Protein AF-A0ABD0RHZ5-F1 (afdb_monomer_lite)

Sequence (94 aa):
IWNIATNKLTFLNSFKMKMSIILGVIHMTFGVTLSLFNHLYFKKPLNIFLGFIPEIVFMISLFGYLVLLIFYKWLAYDANSSKEAPSLLIAFIN

Structure (mmCIF, N/CA/C/O backbone):
data_AF-A0ABD0RHZ5-F1
#
_entry.id   AF-A0ABD0RHZ5-F1
#
loop_
_atom_site.group_PDB
_atom_site.id
_atom_site.type_symbol
_atom_site.label_atom_id
_atom_site.label_alt_id
_atom_site.label_comp_id
_atom_site.label_asym_id
_atom_site.label_entity_id
_atom_site.label_seq_id
_atom_site.pdbx_PDB_ins_code
_atom_site.Cartn_x
_atom_site.Cartn_y
_atom_site.Cartn_z
_atom_site.occupancy
_atom_site.B_iso_or_equiv
_atom_site.auth_seq_id
_atom_site.auth_comp_id
_atom_site.auth_asym_id
_atom_site.auth_atom_id
_atom_site.pdbx_PDB_model_num
ATOM 1 N N . ILE A 1 1 ? 26.829 1.608 -12.781 1.00 63.53 1 ILE A N 1
ATOM 2 C CA . ILE A 1 1 ? 26.173 1.194 -14.047 1.00 63.53 1 ILE A CA 1
ATOM 3 C C . ILE A 1 1 ? 24.981 2.101 -14.403 1.00 63.53 1 ILE A C 1
ATOM 5 O O . ILE A 1 1 ? 25.093 2.839 -15.370 1.00 63.53 1 ILE A O 1
ATOM 9 N N . TRP A 1 2 ? 23.895 2.166 -13.616 1.00 65.12 2 TRP A N 1
ATOM 10 C CA . TRP A 1 2 ? 22.688 2.944 -13.980 1.00 65.12 2 TRP A CA 1
ATOM 11 C C . TRP A 1 2 ? 22.849 4.471 -14.052 1.00 65.12 2 TRP A C 1
ATOM 13 O O . TRP A 1 2 ? 22.111 5.120 -14.782 1.00 65.12 2 TRP A O 1
ATOM 23 N N . ASN A 1 3 ? 23.827 5.063 -13.358 1.00 67.25 3 ASN A N 1
ATOM 24 C CA . ASN A 1 3 ? 24.077 6.509 -13.446 1.00 67.25 3 ASN A CA 1
ATOM 25 C C . ASN A 1 3 ? 24.555 6.954 -14.851 1.00 67.25 3 ASN A C 1
ATOM 27 O O . ASN A 1 3 ? 24.323 8.094 -15.253 1.00 67.25 3 ASN A O 1
ATOM 31 N N . ILE A 1 4 ? 25.169 6.029 -15.602 1.00 74.25 4 ILE A N 1
ATOM 32 C CA . ILE A 1 4 ? 25.802 6.249 -16.916 1.00 74.25 4 ILE A CA 1
ATOM 33 C C . ILE A 1 4 ? 24.853 5.851 -18.071 1.00 74.25 4 ILE A C 1
ATOM 35 O O . ILE A 1 4 ? 25.079 6.216 -19.217 1.00 74.25 4 ILE A O 1
ATOM 39 N N . ALA A 1 5 ? 23.757 5.135 -17.789 1.00 72.25 5 ALA A N 1
ATOM 40 C CA . ALA A 1 5 ? 22.829 4.652 -18.811 1.00 72.25 5 ALA A CA 1
ATOM 41 C C . ALA A 1 5 ? 21.902 5.763 -19.345 1.00 72.25 5 ALA A C 1
ATOM 43 O O . ALA A 1 5 ? 21.301 6.512 -18.573 1.00 72.25 5 ALA A O 1
ATOM 44 N N . THR A 1 6 ? 21.704 5.814 -20.664 1.00 73.06 6 THR A N 1
ATOM 45 C CA . THR A 1 6 ? 20.764 6.731 -21.342 1.00 73.06 6 THR A CA 1
ATOM 46 C C . THR A 1 6 ? 19.304 6.465 -20.958 1.00 73.06 6 THR A C 1
ATO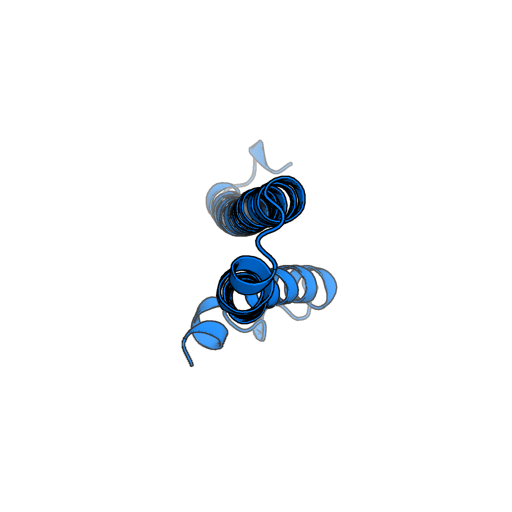M 48 O O . THR A 1 6 ? 18.539 7.403 -20.754 1.00 73.06 6 THR A O 1
ATOM 51 N N . ASN A 1 7 ? 18.936 5.200 -20.727 1.00 76.56 7 ASN A N 1
ATOM 52 C CA . ASN A 1 7 ? 17.574 4.791 -20.345 1.00 76.56 7 ASN A CA 1
ATOM 53 C C . ASN A 1 7 ? 17.309 4.826 -18.825 1.00 76.56 7 ASN A C 1
ATOM 55 O O . ASN A 1 7 ? 16.281 4.323 -18.358 1.00 76.56 7 ASN A O 1
ATOM 59 N N . LYS A 1 8 ? 18.217 5.416 -18.029 1.00 75.75 8 LYS A N 1
ATOM 60 C CA . LYS A 1 8 ? 18.111 5.436 -16.558 1.00 75.75 8 LYS A CA 1
ATOM 61 C C . LYS A 1 8 ? 16.829 6.095 -16.061 1.00 75.75 8 LYS A C 1
ATOM 63 O O . LYS A 1 8 ? 16.254 5.636 -15.080 1.00 75.75 8 LYS A O 1
ATOM 68 N N . LEU A 1 9 ? 16.383 7.157 -16.734 1.00 76.44 9 LEU A N 1
ATOM 69 C CA . LEU A 1 9 ? 15.230 7.940 -16.298 1.00 76.44 9 LEU A CA 1
ATOM 70 C C . LEU A 1 9 ? 13.943 7.119 -16.403 1.00 76.44 9 LEU A C 1
ATOM 72 O O . LEU A 1 9 ? 13.184 7.048 -15.444 1.00 76.44 9 LEU A O 1
ATOM 76 N N . THR A 1 10 ? 13.733 6.444 -17.532 1.00 76.44 10 THR A N 1
ATOM 77 C CA . THR A 1 10 ? 12.524 5.652 -17.796 1.00 76.44 10 THR A CA 1
ATOM 78 C C . THR A 1 10 ? 12.419 4.440 -16.871 1.00 76.44 10 THR A C 1
ATOM 80 O O . THR A 1 10 ? 11.344 4.163 -16.328 1.00 76.44 10 THR A O 1
ATOM 83 N N . PHE A 1 11 ? 13.543 3.754 -16.626 1.00 77.00 11 PHE A N 1
ATOM 84 C CA . PHE A 1 11 ? 13.597 2.639 -15.679 1.00 77.00 11 PHE A CA 1
ATOM 85 C C . PHE A 1 11 ? 13.353 3.106 -14.237 1.00 77.00 11 PHE A C 1
ATOM 87 O O . PHE A 1 11 ? 12.469 2.581 -13.558 1.00 77.00 11 PHE A O 1
ATOM 94 N N . LEU A 1 12 ? 14.077 4.136 -13.781 1.00 81.00 12 LEU A N 1
ATOM 95 C CA . LEU A 1 12 ? 13.935 4.654 -12.418 1.00 81.00 12 LEU A CA 1
ATOM 96 C C . LEU A 1 12 ? 12.552 5.250 -12.162 1.00 81.00 12 LEU A C 1
ATOM 98 O O . LEU A 1 12 ? 12.036 5.087 -11.063 1.00 81.00 12 LEU A O 1
ATOM 102 N N . ASN A 1 13 ? 11.938 5.916 -13.140 1.00 81.00 13 ASN A N 1
ATOM 103 C CA . ASN A 1 13 ? 10.606 6.494 -12.973 1.00 81.00 13 ASN A CA 1
ATOM 104 C C . ASN A 1 13 ? 9.541 5.396 -12.811 1.00 81.00 13 ASN A C 1
ATOM 106 O O . ASN A 1 13 ? 8.764 5.410 -11.857 1.00 81.00 13 ASN A O 1
ATOM 110 N N . SER A 1 14 ? 9.586 4.373 -13.671 1.00 81.12 14 SER A N 1
ATOM 111 C CA . SER A 1 14 ? 8.689 3.213 -13.570 1.00 81.12 14 SER A CA 1
ATOM 112 C C . SER A 1 14 ? 8.871 2.453 -12.252 1.00 81.12 14 SER A C 1
ATOM 114 O O . SER A 1 14 ? 7.897 1.996 -11.652 1.00 81.12 14 SER A O 1
ATOM 116 N N . PHE A 1 15 ? 10.115 2.327 -11.781 1.00 83.62 15 PHE A N 1
ATOM 117 C CA . PHE A 1 15 ? 10.421 1.711 -10.493 1.00 83.62 15 PHE A CA 1
ATOM 118 C C . PHE A 1 15 ? 9.908 2.553 -9.316 1.00 83.62 15 PHE A C 1
ATOM 120 O O . PHE A 1 15 ? 9.224 2.026 -8.439 1.00 83.62 15 PHE A O 1
ATOM 127 N N . LYS A 1 16 ? 10.168 3.866 -9.318 1.00 84.62 16 LYS A N 1
ATOM 128 C CA . LYS A 1 16 ? 9.722 4.792 -8.265 1.00 84.62 16 LYS A CA 1
ATOM 129 C C . LYS A 1 16 ? 8.205 4.823 -8.128 1.00 84.62 16 LYS A C 1
ATOM 131 O O . LYS A 1 16 ? 7.714 4.796 -7.005 1.00 84.62 16 LYS A O 1
ATOM 136 N N . MET A 1 17 ? 7.469 4.818 -9.239 1.00 87.50 17 MET A N 1
ATOM 137 C CA . MET A 1 17 ? 6.006 4.783 -9.210 1.00 87.50 17 MET A CA 1
ATOM 138 C C . MET A 1 17 ? 5.488 3.518 -8.507 1.00 87.50 17 MET A C 1
ATOM 140 O O . MET A 1 17 ? 4.687 3.615 -7.581 1.00 87.50 17 MET A O 1
ATOM 144 N N . LYS A 1 18 ? 5.994 2.335 -8.882 1.00 87.12 18 LYS A N 1
ATOM 145 C CA . LYS A 1 18 ? 5.600 1.058 -8.260 1.00 87.12 18 LYS A CA 1
ATOM 146 C C . LYS A 1 18 ? 5.966 0.998 -6.776 1.00 87.12 18 LYS A C 1
ATOM 148 O O . LYS A 1 18 ? 5.138 0.602 -5.963 1.00 87.12 18 LYS A O 1
ATOM 153 N N . MET A 1 19 ? 7.168 1.447 -6.416 1.00 87.38 19 MET A N 1
ATOM 154 C CA . MET A 1 19 ? 7.602 1.515 -5.017 1.00 87.38 19 MET A CA 1
ATOM 155 C C . MET A 1 19 ? 6.747 2.477 -4.189 1.00 87.38 19 MET A C 1
ATOM 157 O O . MET A 1 19 ? 6.390 2.152 -3.060 1.00 87.38 19 MET A O 1
ATOM 161 N N . SER A 1 20 ? 6.379 3.632 -4.749 1.00 90.81 20 SER A N 1
ATOM 162 C CA . SER A 1 20 ? 5.506 4.598 -4.077 1.00 90.81 20 SER A CA 1
ATOM 163 C C . SER A 1 20 ? 4.123 4.017 -3.797 1.00 90.81 20 SER A C 1
ATOM 165 O O . SER A 1 20 ? 3.565 4.278 -2.735 1.00 90.81 20 SER A O 1
ATOM 167 N N . ILE A 1 21 ? 3.576 3.221 -4.721 1.00 90.69 21 ILE A N 1
ATOM 168 C CA . ILE A 1 21 ? 2.291 2.541 -4.522 1.00 90.69 21 ILE A CA 1
ATOM 169 C C . ILE A 1 21 ? 2.408 1.542 -3.366 1.00 90.69 21 ILE A C 1
ATOM 171 O O . ILE A 1 21 ? 1.604 1.595 -2.441 1.00 90.69 21 ILE A O 1
ATOM 175 N N . ILE A 1 22 ? 3.439 0.689 -3.367 1.00 90.50 22 ILE A N 1
ATOM 176 C CA . ILE A 1 22 ? 3.650 -0.311 -2.307 1.00 90.50 22 ILE A CA 1
ATOM 177 C C . ILE A 1 22 ? 3.775 0.363 -0.934 1.00 90.50 22 ILE A C 1
ATOM 179 O O . ILE A 1 22 ? 3.078 -0.016 0.007 1.00 90.50 22 ILE A O 1
ATOM 183 N N . LEU A 1 23 ? 4.621 1.392 -0.821 1.00 92.56 23 LEU A N 1
ATOM 184 C CA . LEU A 1 23 ? 4.800 2.131 0.431 1.00 92.56 23 LEU A CA 1
ATOM 185 C C . LEU A 1 23 ? 3.510 2.830 0.878 1.00 92.56 23 LEU A C 1
ATOM 187 O O . LEU A 1 23 ? 3.186 2.805 2.064 1.00 92.56 23 LEU A O 1
ATOM 191 N N . GLY A 1 24 ? 2.756 3.407 -0.060 1.00 93.62 24 GLY A N 1
ATOM 192 C CA . GLY A 1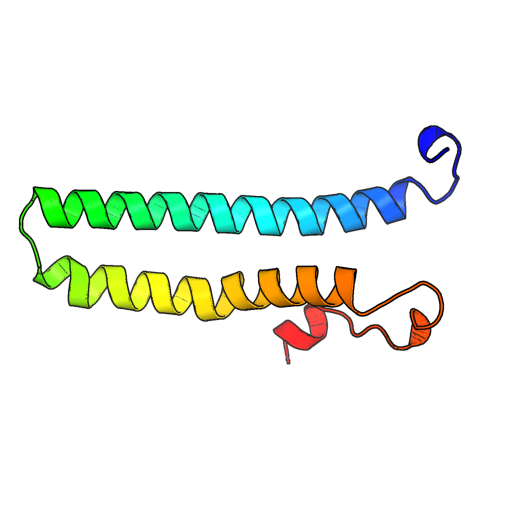 24 ? 1.471 4.040 0.224 1.00 93.62 24 GLY A CA 1
ATOM 193 C C . GLY A 1 24 ? 0.451 3.061 0.806 1.00 93.62 24 GLY A C 1
ATOM 194 O O . GLY A 1 24 ? -0.170 3.365 1.822 1.00 93.62 24 GLY A O 1
ATOM 195 N N . VAL A 1 25 ? 0.313 1.870 0.217 1.00 93.06 25 VAL A N 1
ATOM 196 C CA . VAL A 1 25 ? -0.629 0.841 0.696 1.00 93.06 25 VAL A CA 1
ATOM 197 C C . VAL A 1 25 ? -0.239 0.328 2.081 1.00 93.06 25 VAL A C 1
ATOM 199 O O . VAL A 1 25 ? -1.103 0.195 2.947 1.00 93.06 25 VAL A O 1
ATOM 202 N N . ILE A 1 26 ? 1.054 0.105 2.333 1.00 92.50 26 ILE A N 1
ATOM 203 C CA . ILE A 1 26 ? 1.543 -0.290 3.664 1.00 92.50 26 ILE A CA 1
ATOM 204 C C . ILE A 1 26 ? 1.211 0.795 4.697 1.00 92.50 26 ILE A C 1
ATOM 206 O O . ILE A 1 26 ? 0.673 0.488 5.761 1.00 92.50 26 ILE A O 1
ATOM 210 N N . HIS A 1 27 ? 1.478 2.062 4.373 1.00 94.69 27 HIS A N 1
ATOM 211 C CA . HIS A 1 27 ? 1.205 3.185 5.268 1.00 94.69 27 HIS A CA 1
ATOM 212 C C . HIS A 1 27 ? -0.297 3.348 5.564 1.00 94.69 27 HIS A C 1
ATOM 214 O O . HIS A 1 27 ? -0.684 3.534 6.717 1.00 94.69 27 HIS A O 1
ATOM 220 N N . MET A 1 28 ? -1.157 3.216 4.549 1.00 92.94 28 MET A N 1
ATOM 221 C CA . MET A 1 28 ? -2.613 3.245 4.730 1.00 92.94 28 MET A CA 1
ATOM 222 C C . MET A 1 28 ? -3.105 2.064 5.582 1.00 92.94 28 MET A C 1
ATOM 224 O O . MET A 1 28 ? -3.872 2.268 6.521 1.00 92.94 28 MET A O 1
ATOM 228 N N . THR A 1 29 ? -2.607 0.847 5.332 1.00 91.94 29 THR A N 1
ATOM 229 C CA . THR A 1 29 ? -2.959 -0.353 6.122 1.00 91.94 29 THR A CA 1
ATOM 230 C C . THR A 1 29 ? -2.565 -0.198 7.587 1.00 91.94 29 THR A C 1
ATOM 232 O O . THR A 1 29 ? -3.327 -0.568 8.484 1.00 91.94 29 THR A O 1
ATOM 235 N N . PHE A 1 30 ? -1.397 0.389 7.847 1.00 93.44 30 PHE A N 1
ATOM 236 C CA . PHE A 1 30 ? -0.952 0.693 9.201 1.00 93.44 30 PHE A CA 1
ATOM 237 C C . PHE A 1 30 ? -1.912 1.659 9.914 1.00 93.44 30 PHE A C 1
ATOM 239 O O . PHE A 1 3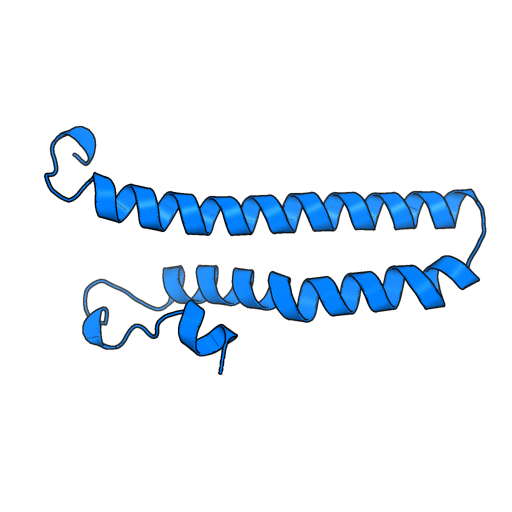0 ? -2.314 1.391 11.046 1.00 93.44 30 PHE A O 1
ATOM 246 N N . GLY A 1 31 ? -2.356 2.722 9.235 1.00 93.25 31 GLY A N 1
ATOM 247 C CA . GLY A 1 31 ? -3.340 3.667 9.778 1.00 93.25 31 GLY A CA 1
ATOM 248 C C . GLY A 1 31 ? -4.670 3.006 10.159 1.00 93.25 31 GLY A C 1
ATOM 249 O O . GLY A 1 31 ? -5.171 3.216 11.265 1.00 93.25 31 GLY A O 1
ATOM 250 N N . VAL A 1 32 ? -5.203 2.140 9.293 1.00 91.31 32 VAL A N 1
ATOM 251 C CA . VAL A 1 32 ? -6.434 1.377 9.571 1.00 91.31 32 VAL A CA 1
ATOM 252 C C . VAL A 1 32 ? -6.215 0.373 10.714 1.00 91.31 32 VAL A C 1
ATOM 254 O O . VAL A 1 32 ? -7.070 0.193 11.573 1.00 91.31 32 VAL A O 1
ATOM 257 N N . THR A 1 33 ? -5.033 -0.231 10.825 1.00 90.50 33 THR A N 1
ATOM 258 C CA . THR A 1 33 ? -4.718 -1.127 11.955 1.00 90.50 33 THR A CA 1
ATOM 259 C C . THR A 1 33 ? -4.705 -0.370 13.291 1.00 90.50 33 THR A C 1
ATOM 261 O O . THR A 1 33 ? -5.190 -0.881 14.301 1.00 90.50 33 THR A O 1
ATOM 264 N N . LEU A 1 34 ? -4.224 0.878 13.316 1.00 91.31 34 LEU A N 1
ATOM 265 C CA . LEU A 1 34 ? -4.311 1.736 14.504 1.00 91.31 34 LEU A CA 1
ATOM 266 C C . LEU A 1 34 ? -5.763 2.076 14.879 1.00 91.31 34 LEU A C 1
ATOM 268 O O . LEU A 1 34 ? -6.078 2.145 16.071 1.00 91.31 34 LEU A O 1
ATOM 272 N N . SER A 1 35 ? -6.665 2.235 13.903 1.00 87.81 35 SER A N 1
ATOM 273 C CA . SER A 1 35 ? -8.089 2.461 14.191 1.00 87.81 35 SER A CA 1
ATOM 274 C C . SER A 1 35 ? -8.735 1.244 14.873 1.00 87.81 35 SER A C 1
ATOM 276 O O . SER A 1 35 ? -9.522 1.419 15.808 1.00 87.81 35 SER A O 1
ATOM 278 N N . LEU A 1 36 ? -8.325 0.016 14.528 1.00 88.81 36 LEU A N 1
ATOM 279 C CA . LEU A 1 36 ? -8.741 -1.198 15.244 1.00 88.81 36 LEU A CA 1
ATOM 280 C C . LEU A 1 36 ? -8.333 -1.164 16.719 1.00 88.81 36 LEU A C 1
ATOM 282 O O . LEU A 1 36 ? -9.172 -1.399 17.591 1.00 88.81 36 LEU A O 1
ATOM 286 N N . PHE A 1 37 ? -7.066 -0.847 17.009 1.00 89.50 37 PHE A N 1
ATOM 287 C CA . PHE A 1 37 ? -6.586 -0.724 18.390 1.00 89.50 37 PHE A CA 1
ATOM 288 C C . PHE A 1 37 ? -7.382 0.326 19.172 1.00 89.50 37 PHE A C 1
ATOM 290 O O . PHE A 1 37 ? -7.720 0.105 20.337 1.00 89.50 37 PHE A O 1
ATOM 297 N N . ASN A 1 38 ? -7.764 1.423 18.515 1.00 89.94 38 ASN A N 1
ATOM 298 C CA . ASN A 1 38 ? -8.613 2.449 19.106 1.00 89.94 38 ASN A CA 1
ATOM 299 C C . ASN A 1 38 ? -10.011 1.907 19.467 1.00 89.94 38 ASN A C 1
ATOM 301 O O . ASN A 1 38 ? -10.493 2.083 20.587 1.00 89.94 38 ASN A O 1
ATOM 305 N N . HIS A 1 39 ? -10.667 1.190 18.551 1.00 86.81 39 HIS A N 1
ATOM 306 C CA . HIS A 1 39 ? -11.990 0.609 18.806 1.00 86.81 39 HIS A CA 1
ATOM 307 C C . HIS A 1 39 ? -11.977 -0.493 19.874 1.00 86.81 39 HIS A C 1
ATOM 309 O O . HIS A 1 39 ? -12.941 -0.604 20.642 1.00 86.81 39 HIS A O 1
ATOM 315 N N . LEU A 1 40 ? -10.886 -1.261 19.955 1.00 86.69 40 LEU A N 1
ATOM 316 C CA . LEU A 1 40 ? -10.657 -2.243 21.015 1.00 86.69 40 LEU A CA 1
ATOM 317 C C . LEU A 1 40 ? -10.508 -1.563 22.382 1.00 86.69 40 LEU A C 1
ATOM 319 O O . LEU A 1 40 ? -11.166 -1.977 23.337 1.00 86.69 40 LEU A O 1
ATOM 323 N N . TYR A 1 41 ? -9.714 -0.490 22.468 1.00 88.75 41 TYR A N 1
ATOM 324 C CA . TYR A 1 41 ? -9.522 0.272 23.706 1.00 88.75 41 TYR A CA 1
ATOM 325 C C . TYR A 1 41 ? -10.835 0.883 24.220 1.00 88.75 41 TYR A C 1
ATOM 327 O O . TYR A 1 41 ? -11.190 0.716 25.387 1.00 88.75 41 TYR A O 1
ATOM 335 N N . PHE A 1 42 ? -11.609 1.517 23.334 1.00 89.31 42 PHE A N 1
ATOM 336 C CA . PHE A 1 42 ? -12.899 2.126 23.679 1.00 89.31 42 PHE A CA 1
ATOM 337 C C . PHE A 1 42 ? -14.054 1.118 23.829 1.00 89.31 42 PHE A C 1
ATOM 339 O O . PHE A 1 42 ? -15.187 1.536 24.076 1.00 89.31 42 PHE A O 1
ATOM 346 N N . LYS A 1 43 ? -13.791 -0.193 23.695 1.00 84.50 43 LYS A N 1
ATOM 347 C CA . LYS A 1 43 ? -14.774 -1.287 23.815 1.00 84.50 43 LYS A CA 1
ATOM 348 C C . LYS A 1 43 ? -16.033 -1.066 22.965 1.00 84.50 43 LYS A C 1
ATOM 350 O O . LYS A 1 43 ? -17.150 -1.304 23.423 1.00 84.50 43 LYS A O 1
ATOM 355 N N . LYS A 1 44 ? -15.864 -0.617 21.716 1.00 81.56 44 LYS A N 1
ATOM 356 C CA . LYS A 1 44 ? -16.968 -0.417 20.756 1.00 81.56 44 LYS A CA 1
ATOM 357 C C . LYS A 1 44 ? -16.951 -1.509 19.677 1.00 81.56 44 LYS A C 1
ATOM 359 O O . LYS A 1 44 ? -16.529 -1.232 18.555 1.00 81.56 44 LYS A O 1
ATOM 364 N N . PRO A 1 45 ? -17.417 -2.741 19.974 1.00 77.69 45 PRO A N 1
ATOM 365 C CA . PRO A 1 45 ? -17.340 -3.863 19.034 1.00 77.69 45 PRO A CA 1
ATOM 366 C C . PRO A 1 45 ? -18.168 -3.633 17.762 1.00 77.69 45 PRO A C 1
ATOM 368 O O . PRO A 1 45 ? -17.772 -4.081 16.693 1.00 77.69 45 PRO A O 1
ATOM 371 N N . LEU A 1 46 ? -19.269 -2.874 17.844 1.00 82.81 46 LEU A N 1
ATOM 372 C CA . LEU A 1 46 ? -20.090 -2.526 16.678 1.00 82.81 46 LEU A CA 1
ATOM 373 C C . LEU A 1 46 ? -19.289 -1.772 15.606 1.00 82.81 46 LEU A C 1
ATOM 375 O O . LEU A 1 46 ? -19.406 -2.081 14.425 1.00 82.81 46 LEU A O 1
ATOM 379 N N . ASN A 1 47 ? -18.411 -0.849 16.006 1.00 83.69 47 ASN A N 1
ATOM 380 C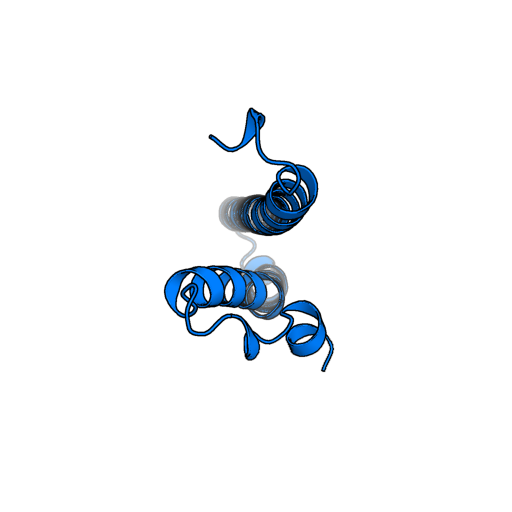 CA . ASN A 1 47 ? -17.588 -0.087 15.063 1.00 83.69 47 ASN A CA 1
ATOM 381 C C . ASN A 1 47 ? -16.510 -0.957 14.399 1.00 83.69 47 ASN A C 1
ATOM 383 O O . ASN A 1 47 ? -16.085 -0.666 13.284 1.00 83.69 47 ASN A O 1
ATOM 387 N N . ILE A 1 48 ? -16.092 -2.043 15.056 1.00 85.19 48 ILE A N 1
ATOM 388 C CA . ILE A 1 48 ? -15.144 -3.002 14.483 1.00 85.19 48 ILE A CA 1
ATOM 389 C C . ILE A 1 48 ? -15.830 -3.791 13.364 1.00 85.19 48 ILE A C 1
ATOM 391 O O . ILE A 1 48 ? -15.321 -3.841 12.248 1.00 85.19 48 ILE A O 1
ATOM 395 N N . PHE A 1 49 ? -17.008 -4.361 13.636 1.00 86.50 49 PHE A N 1
ATOM 396 C CA . PHE A 1 49 ? -17.712 -5.192 12.656 1.00 86.50 49 PHE A CA 1
ATOM 397 C C . PHE A 1 49 ? -18.301 -4.393 11.490 1.00 86.50 49 PHE A C 1
ATOM 399 O O . PHE A 1 49 ? -18.189 -4.828 10.348 1.00 86.50 49 PHE A O 1
ATOM 406 N N . LEU A 1 50 ? -18.914 -3.236 11.757 1.00 88.06 50 LEU A N 1
ATOM 407 C CA . LEU A 1 50 ? -19.580 -2.435 10.721 1.00 88.06 50 LEU A CA 1
ATOM 408 C C . LEU A 1 50 ? -18.671 -1.396 10.047 1.00 88.06 50 LEU A C 1
ATOM 410 O O . LEU A 1 50 ? -19.030 -0.904 8.983 1.00 88.06 50 LEU A O 1
ATOM 414 N N . GLY A 1 51 ? -17.530 -1.045 10.647 1.00 86.50 51 GLY A N 1
ATOM 415 C CA . GLY A 1 51 ? -16.594 -0.051 10.107 1.00 86.50 51 GLY A CA 1
ATOM 416 C C . GLY A 1 51 ? -15.278 -0.676 9.659 1.00 86.50 51 GLY A C 1
ATOM 417 O O . GLY A 1 51 ? -14.995 -0.750 8.467 1.00 86.50 51 GLY A O 1
ATOM 418 N N . PHE A 1 52 ? -14.494 -1.184 10.612 1.00 89.44 52 PHE A N 1
ATOM 419 C CA . PHE A 1 52 ? -13.139 -1.675 10.336 1.00 89.44 52 PHE A CA 1
ATOM 420 C C . PHE A 1 52 ? -13.103 -2.866 9.364 1.00 89.44 52 PHE A C 1
ATOM 422 O O . PHE A 1 52 ? -12.277 -2.886 8.454 1.00 89.44 52 PHE A O 1
ATOM 429 N N . ILE A 1 53 ? -13.988 -3.857 9.530 1.00 89.94 53 ILE A N 1
ATOM 430 C CA . ILE A 1 53 ? -14.025 -5.035 8.645 1.00 89.94 53 ILE A CA 1
ATOM 431 C C . ILE A 1 53 ? -14.316 -4.652 7.183 1.00 89.94 53 ILE A C 1
ATOM 433 O O . ILE A 1 53 ? -13.522 -5.029 6.319 1.00 89.94 53 ILE A O 1
ATOM 437 N N . PRO A 1 54 ? -15.398 -3.922 6.851 1.00 91.75 54 PRO A N 1
ATOM 438 C CA . PRO A 1 54 ? -15.634 -3.539 5.460 1.00 91.75 54 PRO A CA 1
ATOM 439 C C . PRO A 1 54 ? -14.529 -2.628 4.911 1.00 91.75 54 PRO A C 1
ATOM 441 O O . PRO A 1 54 ? -14.143 -2.787 3.752 1.00 91.75 54 PRO A O 1
ATOM 444 N N . GLU A 1 55 ? -13.966 -1.739 5.736 1.00 91.50 55 GLU A N 1
ATOM 445 C CA . GLU A 1 55 ? -12.861 -0.860 5.340 1.00 91.50 55 GLU A CA 1
ATOM 446 C C . GLU A 1 55 ? -11.600 -1.654 4.960 1.00 91.50 55 GLU A C 1
ATOM 448 O O . GLU A 1 55 ? -11.066 -1.470 3.865 1.00 91.50 55 GLU A O 1
ATOM 453 N N . ILE A 1 56 ? -11.152 -2.598 5.798 1.00 91.56 56 ILE A N 1
ATOM 454 C CA . ILE A 1 56 ? -9.949 -3.394 5.510 1.00 91.56 56 ILE A CA 1
ATOM 455 C C . ILE A 1 56 ? -10.164 -4.354 4.330 1.00 91.56 56 ILE A C 1
ATOM 457 O O . ILE A 1 56 ? -9.261 -4.525 3.510 1.00 91.56 56 ILE A O 1
ATOM 461 N N . VAL A 1 57 ? -11.359 -4.941 4.190 1.00 92.88 57 VAL A N 1
ATOM 462 C CA . VAL A 1 57 ? -11.694 -5.843 3.072 1.00 92.88 57 VAL A CA 1
ATOM 463 C C . VAL A 1 57 ? -11.676 -5.092 1.742 1.00 92.88 57 VAL A C 1
ATOM 465 O O . VAL A 1 57 ? -11.072 -5.563 0.774 1.00 92.88 57 VAL A O 1
ATOM 468 N N . PHE A 1 58 ? -12.281 -3.906 1.681 1.00 92.25 58 PHE A N 1
ATOM 469 C CA . PHE A 1 58 ?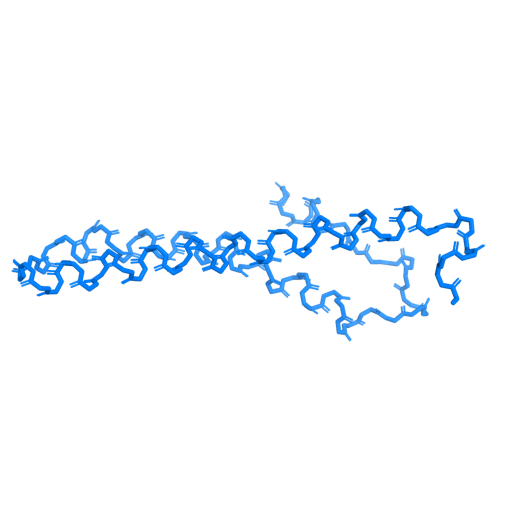 -12.260 -3.073 0.479 1.00 92.25 58 PHE A CA 1
ATOM 470 C C . PHE A 1 58 ? -10.832 -2.654 0.108 1.00 92.25 58 PHE A C 1
ATOM 472 O O . PHE A 1 58 ? -10.408 -2.752 -1.044 1.00 92.25 58 PHE A O 1
ATOM 479 N N . MET A 1 59 ? -10.052 -2.243 1.104 1.00 90.75 59 MET A N 1
ATOM 480 C CA . MET A 1 59 ? -8.711 -1.718 0.879 1.00 90.75 59 MET A CA 1
ATOM 481 C C . MET A 1 59 ? -7.728 -2.824 0.446 1.00 90.75 59 MET A C 1
ATOM 483 O O . MET A 1 59 ? -6.960 -2.631 -0.500 1.00 90.75 59 MET A O 1
ATOM 487 N N . ILE A 1 60 ? -7.809 -4.022 1.038 1.00 90.06 60 ILE A N 1
ATOM 488 C CA . ILE A 1 60 ? -6.999 -5.185 0.632 1.00 90.06 60 ILE A CA 1
ATOM 489 C C . ILE A 1 60 ? -7.436 -5.730 -0.736 1.00 90.06 60 ILE A C 1
ATOM 491 O O . ILE A 1 60 ? -6.577 -6.071 -1.550 1.00 90.06 60 ILE A O 1
ATOM 495 N N . SER A 1 61 ? -8.740 -5.800 -1.020 1.00 90.44 61 SER A N 1
ATOM 496 C CA . SER A 1 61 ? -9.232 -6.349 -2.295 1.00 90.44 61 SER A CA 1
ATOM 497 C C . SER A 1 61 ? -8.828 -5.509 -3.507 1.00 90.44 61 SER A C 1
ATOM 499 O O . SER A 1 61 ? -8.474 -6.079 -4.534 1.00 90.44 61 SER A O 1
ATOM 501 N N . LEU A 1 62 ? -8.807 -4.179 -3.392 1.00 87.25 62 LEU A N 1
ATOM 502 C CA . LEU A 1 62 ? -8.375 -3.307 -4.487 1.00 87.25 62 LEU A CA 1
ATOM 503 C C . LEU A 1 62 ? -6.862 -3.084 -4.481 1.00 87.25 62 LEU A C 1
ATOM 505 O O . LEU A 1 62 ? -6.152 -3.445 -5.422 1.00 87.25 62 LEU A O 1
ATOM 509 N N . PHE A 1 63 ? -6.346 -2.483 -3.411 1.00 88.38 63 PHE A N 1
ATOM 510 C CA . PHE A 1 63 ? -4.960 -2.027 -3.376 1.00 88.38 63 PHE A CA 1
ATOM 511 C C . PHE A 1 63 ? -3.988 -3.141 -2.992 1.00 88.38 63 PHE A C 1
ATOM 513 O O . PHE A 1 63 ? -2.876 -3.191 -3.520 1.00 88.38 63 PHE A O 1
ATOM 520 N N . GLY A 1 64 ? -4.405 -4.068 -2.127 1.00 88.88 64 G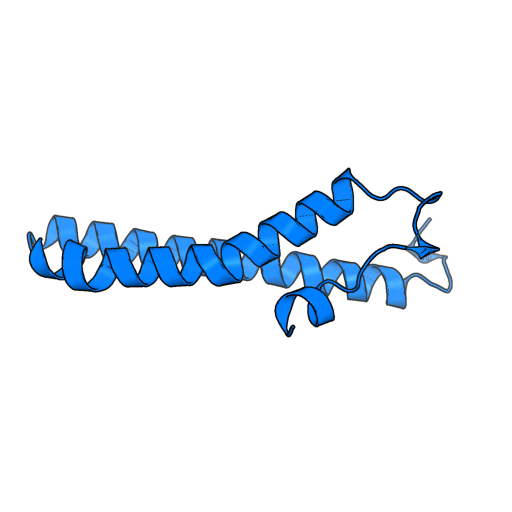LY A N 1
ATOM 521 C CA . GLY A 1 64 ? -3.620 -5.266 -1.822 1.00 88.88 64 GLY A CA 1
ATOM 522 C C . GLY A 1 64 ? -3.437 -6.156 -3.054 1.00 88.88 64 GLY A C 1
ATOM 523 O O . GLY A 1 64 ? -2.315 -6.575 -3.342 1.00 88.88 64 GLY A O 1
ATOM 524 N N . TYR A 1 65 ? -4.496 -6.361 -3.844 1.00 87.38 65 TYR A N 1
ATOM 525 C CA . TYR A 1 65 ? -4.413 -7.080 -5.120 1.00 87.38 65 TYR A CA 1
ATOM 526 C C . TYR A 1 65 ? -3.449 -6.405 -6.108 1.00 87.38 65 TYR A C 1
ATOM 528 O O . TYR A 1 65 ? -2.585 -7.071 -6.681 1.00 87.38 65 TYR A O 1
ATOM 536 N N . LEU A 1 66 ? -3.509 -5.075 -6.244 1.00 86.88 66 LEU A N 1
ATOM 537 C CA . LEU A 1 66 ? -2.575 -4.321 -7.087 1.00 86.88 66 LEU A CA 1
ATOM 538 C C . LEU A 1 66 ? -1.110 -4.525 -6.657 1.00 86.88 66 LEU A C 1
ATOM 540 O O . LEU A 1 66 ? -0.236 -4.727 -7.503 1.00 86.88 66 LEU A O 1
ATOM 544 N N . VAL A 1 67 ? -0.834 -4.500 -5.350 1.00 89.00 67 VAL A N 1
ATOM 545 C CA . VAL A 1 67 ? 0.510 -4.752 -4.806 1.00 89.00 67 VAL A CA 1
ATOM 546 C C . VAL A 1 67 ? 0.970 -6.181 -5.111 1.00 89.00 67 VAL A C 1
ATOM 548 O O . VAL A 1 67 ? 2.102 -6.366 -5.568 1.00 89.00 67 VAL A O 1
ATOM 551 N N . LEU A 1 68 ? 0.099 -7.181 -4.943 1.00 87.25 68 LEU A N 1
ATOM 552 C CA . LEU A 1 68 ? 0.400 -8.572 -5.300 1.00 87.25 68 LEU A CA 1
ATOM 553 C C . LEU A 1 68 ? 0.729 -8.723 -6.790 1.00 87.25 68 LEU A C 1
ATOM 555 O O . LEU A 1 68 ? 1.705 -9.393 -7.125 1.00 87.25 68 LEU A O 1
ATOM 559 N N . LEU A 1 69 ? -0.005 -8.054 -7.683 1.00 85.50 69 LEU A N 1
ATOM 560 C CA . LEU A 1 69 ? 0.292 -8.061 -9.118 1.00 85.50 69 LEU A CA 1
ATOM 561 C C . LEU A 1 69 ? 1.651 -7.423 -9.448 1.00 85.50 69 LEU A C 1
ATOM 563 O O . LEU A 1 69 ? 2.344 -7.895 -10.352 1.00 85.50 69 LEU A O 1
ATOM 567 N N . ILE A 1 70 ? 2.061 -6.371 -8.727 1.00 86.62 70 ILE A N 1
ATOM 568 C CA . ILE A 1 70 ? 3.389 -5.757 -8.899 1.00 86.62 70 ILE A CA 1
ATOM 569 C C . ILE A 1 70 ? 4.491 -6.759 -8.535 1.00 86.62 70 ILE A C 1
ATOM 571 O O . ILE A 1 70 ? 5.424 -6.936 -9.324 1.00 86.62 70 ILE A O 1
ATOM 575 N N . PHE A 1 71 ? 4.370 -7.432 -7.387 1.00 85.75 71 PHE A N 1
ATOM 576 C CA . PHE A 1 71 ? 5.332 -8.453 -6.960 1.00 85.75 71 PHE A CA 1
ATOM 577 C C . PHE A 1 71 ? 5.336 -9.666 -7.889 1.00 85.75 71 PHE A C 1
ATOM 579 O O . PHE A 1 71 ? 6.406 -10.107 -8.305 1.00 85.75 71 PHE A O 1
ATOM 586 N N . TYR A 1 72 ? 4.161 -10.158 -8.283 1.00 84.06 72 TYR A N 1
ATOM 587 C CA . TYR A 1 72 ? 4.039 -11.253 -9.241 1.00 84.06 72 TYR A CA 1
ATOM 588 C C . TYR A 1 72 ? 4.721 -10.906 -10.565 1.00 84.06 72 TYR A C 1
ATOM 590 O O . TYR A 1 72 ? 5.513 -11.689 -11.079 1.00 84.06 72 TYR A O 1
ATOM 598 N N . LYS A 1 73 ? 4.502 -9.693 -11.086 1.00 79.62 73 LYS A N 1
ATOM 599 C CA . LYS A 1 73 ? 5.159 -9.238 -12.315 1.00 79.62 73 LYS A CA 1
ATOM 600 C C . LYS A 1 73 ? 6.684 -9.166 -12.176 1.00 79.62 73 LYS A C 1
ATOM 602 O O . LYS A 1 73 ? 7.373 -9.435 -13.152 1.00 79.62 73 LYS A O 1
ATOM 607 N N . TRP A 1 74 ? 7.209 -8.802 -11.005 1.00 81.12 74 TRP A N 1
ATOM 608 C CA . TRP A 1 74 ? 8.655 -8.796 -10.747 1.00 81.12 74 TRP A CA 1
ATOM 609 C C . TRP A 1 74 ? 9.267 -10.193 -10.623 1.00 81.12 74 TRP A C 1
ATOM 611 O O . TRP A 1 74 ? 10.429 -10.351 -10.976 1.00 81.12 74 TRP A O 1
ATOM 621 N N . LEU A 1 75 ? 8.513 -11.181 -10.139 1.00 78.88 75 LEU A N 1
ATOM 622 C CA . LEU A 1 75 ? 9.000 -12.552 -9.954 1.00 78.88 75 LEU A CA 1
ATOM 623 C C . LEU A 1 75 ? 8.806 -13.435 -11.197 1.00 78.88 75 LEU A C 1
ATOM 625 O O . LEU A 1 75 ? 9.621 -14.316 -11.446 1.00 78.88 75 LEU A O 1
ATOM 629 N N . ALA A 1 76 ? 7.729 -13.226 -11.959 1.00 72.06 76 ALA A N 1
ATOM 630 C CA . ALA A 1 76 ? 7.324 -14.115 -13.050 1.00 72.06 76 ALA A CA 1
ATOM 631 C C . ALA A 1 76 ? 7.855 -13.710 -14.438 1.00 72.06 76 ALA A C 1
ATOM 633 O O . ALA A 1 76 ? 7.921 -14.557 -15.326 1.00 72.06 76 ALA A O 1
ATOM 634 N N . TYR A 1 77 ? 8.213 -12.438 -14.659 1.00 67.12 77 TYR A N 1
ATOM 635 C CA . TYR A 1 77 ? 8.646 -11.952 -15.975 1.00 67.12 77 TYR A CA 1
ATOM 636 C C . TYR A 1 77 ? 10.131 -11.591 -15.979 1.00 67.12 77 TYR A C 1
ATOM 638 O O . TYR A 1 77 ? 10.536 -10.583 -15.403 1.00 67.12 77 TYR A O 1
ATOM 646 N N . ASP A 1 78 ? 10.917 -12.392 -16.698 1.00 59.69 78 ASP A N 1
ATOM 647 C CA . ASP A 1 78 ? 12.336 -12.145 -16.968 1.00 59.69 78 ASP A CA 1
ATOM 648 C C . ASP A 1 78 ? 12.536 -11.470 -18.349 1.00 59.69 78 ASP A C 1
ATOM 650 O O . ASP A 1 78 ? 11.581 -11.275 -19.117 1.00 59.69 78 ASP A O 1
ATOM 654 N N . ALA A 1 79 ? 13.773 -11.108 -18.703 1.00 57.62 79 ALA A N 1
ATOM 655 C CA . ALA A 1 79 ? 14.118 -10.397 -19.942 1.00 57.62 79 ALA A CA 1
ATOM 656 C C . ALA A 1 79 ? 13.611 -11.107 -21.219 1.00 57.62 79 ALA A C 1
ATOM 658 O O . ALA A 1 79 ? 13.306 -10.449 -22.215 1.00 57.62 79 ALA A O 1
ATOM 659 N N . ASN A 1 80 ? 13.432 -12.429 -21.160 1.00 56.06 80 ASN A N 1
ATOM 660 C CA . ASN A 1 80 ? 12.966 -13.261 -22.272 1.00 56.06 80 ASN A CA 1
ATOM 661 C C . ASN A 1 80 ? 11.445 -13.188 -22.522 1.00 56.06 80 ASN A C 1
ATOM 663 O O . ASN A 1 80 ? 11.007 -13.452 -23.639 1.00 56.06 80 ASN A O 1
ATOM 667 N N . SER A 1 81 ? 10.648 -12.758 -21.537 1.00 56.81 81 SER A N 1
ATOM 668 C CA . SER A 1 81 ? 9.171 -12.724 -21.609 1.00 56.81 81 SER A CA 1
ATOM 669 C C . SER A 1 81 ? 8.608 -11.296 -21.615 1.00 56.81 81 SER A C 1
ATOM 671 O O . SER A 1 81 ? 7.424 -11.064 -21.375 1.00 56.81 81 SER A O 1
ATOM 673 N N . SER A 1 82 ? 9.457 -10.298 -21.883 1.00 55.38 82 SER A N 1
ATOM 674 C CA . SER A 1 82 ? 9.109 -8.875 -21.751 1.00 55.38 82 SER A CA 1
ATOM 675 C C . SER A 1 82 ? 8.084 -8.370 -22.780 1.00 55.38 82 SER A C 1
ATOM 677 O O . SER A 1 82 ? 7.443 -7.349 -22.538 1.00 55.38 82 SER A O 1
ATOM 679 N N . LYS A 1 83 ? 7.908 -9.067 -23.914 1.00 53.91 83 LYS A N 1
ATOM 680 C CA . LYS A 1 83 ? 6.973 -8.674 -24.989 1.00 53.91 83 LYS A CA 1
ATOM 681 C C . LYS A 1 83 ? 5.502 -8.944 -24.665 1.00 53.91 83 LYS A C 1
ATOM 683 O O . LYS A 1 83 ? 4.645 -8.248 -25.194 1.00 53.91 83 LYS A O 1
ATOM 688 N N . GLU A 1 84 ? 5.218 -9.904 -23.790 1.00 57.25 84 GLU A N 1
ATOM 689 C CA . GLU A 1 84 ? 3.847 -10.293 -23.423 1.00 57.25 84 GLU A CA 1
ATOM 690 C C . GLU A 1 84 ? 3.409 -9.707 -22.078 1.00 57.25 84 GLU A C 1
ATOM 692 O O . GLU A 1 84 ? 2.297 -9.955 -21.630 1.00 57.25 84 GLU A O 1
ATOM 697 N N . ALA A 1 85 ? 4.272 -8.924 -21.420 1.00 56.84 85 ALA A N 1
ATOM 698 C CA . ALA A 1 85 ? 4.046 -8.456 -20.063 1.00 56.84 85 ALA A CA 1
ATOM 699 C C . ALA A 1 85 ? 2.839 -7.497 -20.006 1.00 56.84 85 ALA A C 1
ATOM 701 O O . ALA A 1 85 ? 2.977 -6.321 -20.372 1.00 56.84 85 ALA A O 1
ATOM 702 N N . PRO A 1 86 ? 1.677 -7.936 -19.483 1.00 59.06 86 PRO A N 1
ATOM 703 C CA . PRO A 1 86 ? 0.457 -7.148 -19.534 1.00 59.06 86 PRO A CA 1
ATOM 704 C C . PRO A 1 86 ? 0.634 -5.856 -18.738 1.00 59.06 86 PRO A C 1
ATOM 706 O O . PRO A 1 86 ? 1.362 -5.795 -17.730 1.00 59.06 86 PRO A O 1
ATOM 709 N N . SER A 1 87 ? 0.013 -4.777 -19.213 1.00 65.31 87 SER A N 1
ATOM 710 C CA . SER A 1 87 ? 0.055 -3.516 -18.484 1.00 65.31 87 SER A CA 1
ATOM 711 C C . SER A 1 87 ? -0.806 -3.661 -17.224 1.00 65.31 87 SER A C 1
ATOM 713 O O . SER A 1 87 ? -1.994 -3.965 -17.295 1.00 65.31 87 SER A O 1
ATOM 715 N N . LEU A 1 88 ? -0.182 -3.462 -16.059 1.00 64.56 88 LEU A N 1
ATOM 716 C CA . LEU A 1 88 ? -0.847 -3.574 -14.755 1.00 64.56 88 LEU A CA 1
ATOM 717 C C . LEU A 1 88 ? -2.035 -2.610 -14.638 1.00 64.56 88 LEU A C 1
ATOM 719 O O . LEU A 1 88 ? -2.986 -2.885 -13.926 1.00 64.56 88 LEU A O 1
ATOM 723 N N . LEU A 1 89 ? -1.962 -1.487 -15.354 1.00 62.41 89 LEU A N 1
ATOM 724 C CA . LEU A 1 89 ? -2.969 -0.437 -15.353 1.00 62.41 89 LEU A CA 1
ATOM 725 C C . LEU A 1 89 ? -4.216 -0.868 -16.145 1.00 62.41 89 LEU A C 1
ATOM 727 O O . LEU A 1 89 ? -5.323 -0.738 -15.641 1.00 62.41 89 LEU A O 1
ATOM 731 N N . ILE A 1 90 ? -4.051 -1.464 -17.333 1.00 60.75 90 ILE A N 1
ATOM 732 C CA . ILE A 1 90 ? -5.184 -1.976 -18.129 1.00 60.75 90 ILE A CA 1
ATOM 733 C C . ILE A 1 90 ? -5.857 -3.159 -17.425 1.00 60.75 90 ILE A C 1
ATOM 735 O O . ILE A 1 90 ? -7.077 -3.203 -17.382 1.00 60.75 90 ILE A O 1
ATOM 739 N N . ALA A 1 91 ? -5.086 -4.063 -16.811 1.00 63.12 91 ALA A N 1
ATOM 740 C CA . ALA A 1 91 ? -5.637 -5.182 -16.038 1.00 63.12 91 ALA A CA 1
ATOM 741 C C . ALA A 1 91 ? -6.344 -4.760 -14.734 1.00 63.12 91 ALA A C 1
ATOM 743 O O . ALA A 1 91 ? -7.029 -5.569 -14.124 1.00 63.12 91 ALA A O 1
ATOM 744 N N . PHE A 1 92 ? -6.130 -3.526 -14.268 1.00 63.84 92 PHE A N 1
ATOM 745 C CA . PHE A 1 92 ? -6.824 -2.974 -13.104 1.00 63.84 92 PHE A CA 1
ATOM 746 C C . PHE A 1 92 ? -8.073 -2.171 -13.497 1.00 63.84 92 PHE A C 1
ATOM 748 O O . PHE A 1 92 ? -8.998 -2.054 -12.702 1.00 63.84 92 PHE A O 1
ATOM 755 N N . ILE A 1 93 ? -8.093 -1.598 -14.706 1.00 67.75 93 ILE A N 1
ATOM 756 C CA . ILE A 1 93 ? -9.233 -0.833 -15.233 1.00 67.75 93 ILE A CA 1
ATOM 757 C C . ILE A 1 93 ? -10.313 -1.742 -15.838 1.00 67.75 93 ILE A C 1
ATOM 759 O O . ILE A 1 93 ? -11.491 -1.410 -15.728 1.00 67.75 93 ILE A O 1
ATOM 763 N N . ASN A 1 94 ? -9.918 -2.825 -16.514 1.00 57.66 94 ASN A N 1
ATOM 764 C CA . ASN A 1 94 ? -10.809 -3.733 -17.245 1.00 57.66 94 ASN A CA 1
ATOM 765 C C . ASN A 1 94 ? -11.056 -5.030 -16.480 1.00 57.66 94 ASN A C 1
ATOM 767 O O . ASN A 1 94 ? -12.233 -5.433 -16.389 1.00 57.66 94 ASN A O 1
#

Organism: Cirrhinus mrigala (NCBI:txid683832)

Radius of gyration: 18.34 Å; chains: 1; bounding box: 46×22×49 Å

pLDDT: mean 80.67, std 11.87, range [53.91, 94.69]

Foldseek 3Di:
DLVPDPCNVVVVVVVVVLVVLVVVLVVVLVVLVVVVVVCVVVVPVVCCVVPSVVVNCVSCVQSVVLNVLSVCLVVPDDPVRVVVRDDSVVVSVD

Secondary structure (DSSP, 8-state):
-TTT-TTHHHHHHHHHHHHHHHHHHHHHHHHHHHHHHHHHHTT-HHHIIIIIHHHHHHHIIIIIHHHHHHHHHHHH--GGGTTS---TTHHHH-

InterPro domains:
  IPR002490 V-type ATPase, V0 complex, 116kDa subunit family [PF01496] (1-94)
  IPR002490 V-type ATPase, V0 complex, 116kDa subunit family [PTHR11629] (1-94)